Protein AF-A0AAX2MST5-F1 (afdb_monomer)

Secondary structure (DSSP, 8-state):
-B-HHHHHHHHT--HHHHHHHHHTTTTGGGBPPPPTTTPPP-B-HHHHHHHHHHHHHSS---------

Foldseek 3Di:
DAALVRVCVVVVHDSVVSVVCCVVVVQVVQWDDDDPDDDHTDGNVVVVVLVVVCVVVVHNPDDDDDDD

Sequence (68 aa):
MATPAEFAEWEGISRGSVYQKIHHGHLAKYMVKKEKNKGRVSLRYLMYKTDQVRESLGHSNFRVIVGQ

Solvent-accessible surface area (backbone atoms only — not comparable to full-atom values): 4227 Å² total; per-residue (Å²): 121,30,42,54,62,57,47,13,62,76,72,74,47,53,53,66,57,45,52,47,38,34,75,73,48,77,42,46,85,37,45,57,81,68,62,90,93,75,60,76,74,36,32,39,52,70,60,52,53,50,51,55,50,29,67,72,66,73,50,77,95,74,80,92,84,80,90,133

pLDDT: mean 82.57, std 10.0, range [47.94, 92.5]

Mean predicted aligned error: 6.11 Å

Nearest PDB structures (foldseek):
  6kta-assembly1_A  TM=4.420E-01  e=2.183E-01  Halalkalibacterium halodurans C-125
  7b24-assembly1_D  TM=5.158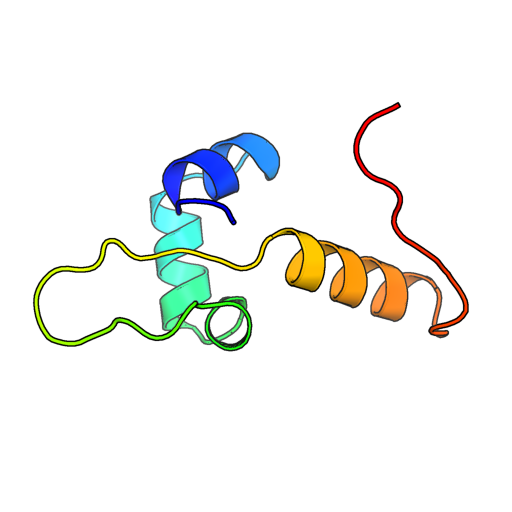E-01  e=5.352E-01  Saccharopolyspora erythraea NRRL 2338
  5y6i-assembly1_B  TM=4.729E-01  e=5.735E-01  Pseudomonas aeruginosa
  7oz3-assembly1_D  TM=4.450E-01  e=8.097E-01  Streptococcus agalactiae
  2rdp-assembly1_A-2  TM=4.398E-01  e=1.312E+00  Geobacillus stearothermophilus

Structure (mmCIF, N/CA/C/O backbone):
data_AF-A0AAX2MST5-F1
#
_entry.id   AF-A0AAX2MST5-F1
#
loop_
_atom_site.group_PDB
_atom_site.id
_atom_site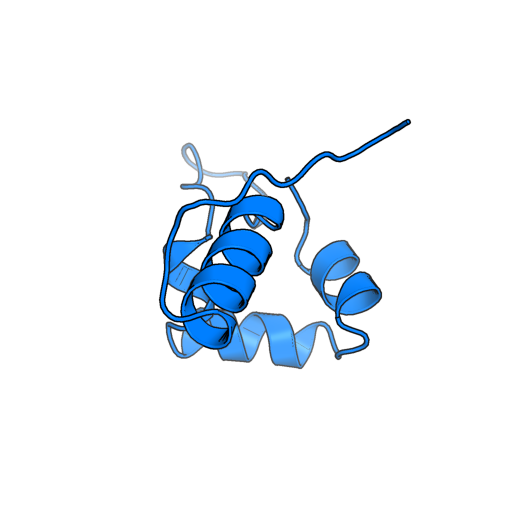.type_symbol
_atom_site.label_atom_id
_atom_site.label_alt_id
_atom_site.label_comp_id
_atom_site.label_asym_id
_atom_site.label_entity_id
_atom_site.label_seq_id
_atom_site.pdbx_PDB_ins_code
_atom_site.Cartn_x
_atom_site.Cartn_y
_atom_site.Cartn_z
_atom_site.occupancy
_atom_site.B_iso_or_equiv
_atom_site.auth_seq_id
_atom_site.auth_comp_id
_atom_site.auth_asym_id
_atom_site.auth_atom_id
_atom_site.pdbx_PDB_model_num
ATOM 1 N N . MET A 1 1 ? -5.722 8.486 -4.383 1.00 81.38 1 MET A N 1
ATOM 2 C CA . MET A 1 1 ? -5.354 8.151 -2.982 1.00 81.38 1 MET A CA 1
ATOM 3 C C . MET A 1 1 ? -6.115 6.890 -2.620 1.00 81.38 1 MET A C 1
ATOM 5 O O . MET A 1 1 ? -7.165 6.700 -3.208 1.00 81.38 1 MET A O 1
ATOM 9 N N . ALA A 1 2 ? -5.603 6.049 -1.725 1.00 84.75 2 ALA A N 1
ATOM 10 C CA . ALA A 1 2 ? -6.250 4.789 -1.355 1.00 84.75 2 ALA A CA 1
ATOM 11 C C . ALA A 1 2 ? -6.444 4.705 0.155 1.00 84.75 2 ALA A C 1
ATOM 13 O O . ALA A 1 2 ? -5.540 5.069 0.917 1.00 84.75 2 ALA A O 1
ATOM 14 N N . THR A 1 3 ? -7.590 4.213 0.601 1.00 88.81 3 THR A N 1
ATOM 15 C CA . THR A 1 3 ? -7.754 3.781 1.990 1.00 88.81 3 THR A CA 1
ATOM 16 C C . THR A 1 3 ? -6.988 2.471 2.236 1.00 88.81 3 THR A C 1
ATOM 18 O O . THR A 1 3 ? -6.689 1.741 1.294 1.00 88.81 3 THR A O 1
ATOM 21 N N . PRO A 1 4 ? -6.667 2.118 3.495 1.00 87.56 4 PRO A N 1
ATOM 22 C CA . PRO A 1 4 ? -6.068 0.827 3.823 1.00 87.56 4 PRO A CA 1
ATOM 23 C C . PRO A 1 4 ? -6.906 -0.375 3.375 1.00 87.56 4 PRO A C 1
ATOM 25 O O . PRO A 1 4 ? -6.343 -1.439 3.159 1.00 87.56 4 PRO A O 1
ATOM 28 N N . ALA A 1 5 ? -8.230 -0.217 3.253 1.00 87.75 5 ALA A N 1
ATOM 29 C CA . ALA A 1 5 ? -9.113 -1.255 2.734 1.00 87.75 5 ALA A CA 1
ATOM 30 C C . ALA A 1 5 ? -8.907 -1.445 1.227 1.00 87.75 5 ALA A C 1
ATOM 32 O O . ALA A 1 5 ? -8.540 -2.537 0.817 1.00 87.75 5 ALA A O 1
ATOM 33 N N . GLU A 1 6 ? -9.003 -0.372 0.439 1.00 88.62 6 GLU A N 1
ATOM 34 C CA . GLU A 1 6 ? -8.745 -0.429 -1.008 1.00 88.62 6 GLU A CA 1
ATOM 35 C C . GLU A 1 6 ? -7.316 -0.904 -1.311 1.00 88.62 6 GLU A C 1
ATOM 37 O O . GLU A 1 6 ? -7.096 -1.714 -2.202 1.00 88.62 6 GLU A O 1
ATOM 42 N N . PHE A 1 7 ? -6.334 -0.452 -0.522 1.00 89.69 7 PHE A N 1
ATOM 43 C CA . PHE A 1 7 ? -4.948 -0.911 -0.634 1.00 89.69 7 PHE A CA 1
ATOM 44 C C . PHE A 1 7 ? -4.835 -2.423 -0.408 1.00 89.69 7 PHE A C 1
ATOM 46 O O . PHE A 1 7 ? -4.108 -3.106 -1.124 1.00 89.69 7 PHE A O 1
ATOM 53 N N . ALA A 1 8 ? -5.535 -2.940 0.605 1.00 91.31 8 ALA A N 1
ATOM 54 C CA . ALA A 1 8 ? -5.555 -4.362 0.913 1.00 91.31 8 ALA A CA 1
ATOM 55 C C . ALA A 1 8 ? -6.167 -5.166 -0.243 1.00 91.31 8 ALA A C 1
ATOM 57 O O . ALA A 1 8 ? -5.604 -6.182 -0.638 1.00 91.31 8 ALA A O 1
ATOM 58 N N . GLU A 1 9 ? -7.268 -4.673 -0.815 1.00 92.50 9 GLU A N 1
ATOM 59 C CA . GLU A 1 9 ? -7.937 -5.300 -1.956 1.00 92.50 9 GLU A CA 1
ATOM 60 C C . GLU A 1 9 ? -7.048 -5.326 -3.205 1.00 92.50 9 GLU A C 1
ATOM 62 O O . GLU A 1 9 ? -6.906 -6.378 -3.822 1.00 92.50 9 GLU A O 1
ATOM 67 N N . TRP A 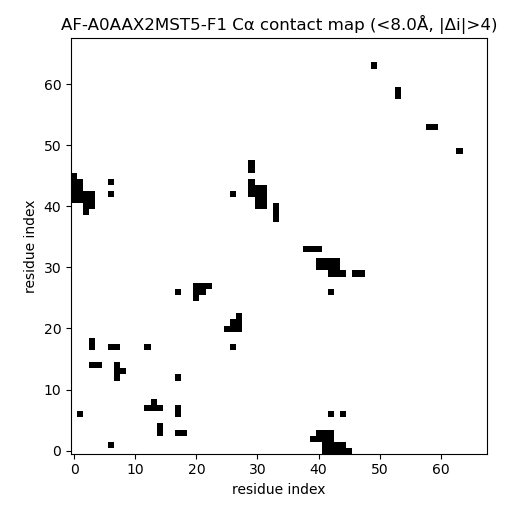1 10 ? -6.389 -4.217 -3.552 1.00 90.38 10 TRP A N 1
ATOM 68 C CA . TRP A 1 10 ? -5.529 -4.152 -4.742 1.00 90.38 10 TRP A CA 1
ATOM 69 C C . TRP A 1 10 ? -4.252 -4.983 -4.625 1.00 90.38 10 TRP A C 1
ATOM 71 O O . TRP A 1 10 ? -3.802 -5.551 -5.616 1.00 90.38 10 TRP A O 1
ATOM 81 N N . GLU A 1 11 ? -3.662 -5.062 -3.431 1.00 88.38 11 GLU A N 1
ATOM 82 C CA . GLU A 1 11 ? -2.484 -5.905 -3.196 1.00 88.38 11 GLU A CA 1
ATOM 83 C C . GLU A 1 11 ? -2.844 -7.368 -2.893 1.00 88.38 11 GLU A C 1
ATOM 85 O O . GLU A 1 11 ? -1.943 -8.195 -2.768 1.00 88.38 11 GLU A O 1
ATOM 90 N N . GLY A 1 12 ? -4.132 -7.705 -2.753 1.00 91.88 12 GLY A N 1
ATOM 91 C CA . GLY A 1 12 ? -4.577 -9.056 -2.399 1.00 91.88 12 GLY A CA 1
ATOM 92 C C . GLY A 1 12 ? -4.138 -9.501 -0.998 1.00 91.88 12 GLY A C 1
ATOM 93 O O . GLY A 1 12 ? -3.929 -10.688 -0.758 1.00 91.88 12 GLY A O 1
ATOM 94 N N . ILE A 1 13 ? -3.964 -8.560 -0.066 1.00 91.31 13 ILE A N 1
ATOM 95 C CA . ILE A 1 13 ? -3.516 -8.826 1.310 1.00 91.31 13 ILE A CA 1
ATOM 96 C C . ILE A 1 13 ? -4.602 -8.491 2.327 1.00 91.31 13 ILE A C 1
ATOM 98 O O . ILE A 1 13 ? -5.578 -7.806 2.040 1.00 91.31 13 ILE A O 1
ATOM 102 N N . SER A 1 14 ? -4.425 -8.939 3.570 1.00 91.56 14 SER A N 1
ATOM 103 C CA . SER A 1 14 ? -5.351 -8.573 4.640 1.00 91.56 14 SER A CA 1
ATOM 104 C C . SER A 1 14 ? -5.169 -7.112 5.070 1.00 91.56 14 SER A C 1
ATOM 106 O O . SER A 1 14 ? -4.053 -6.585 5.114 1.00 91.56 14 SER A O 1
ATOM 108 N N . ARG A 1 15 ? -6.263 -6.470 5.504 1.00 89.81 15 ARG A N 1
ATOM 109 C CA . ARG A 1 15 ? -6.222 -5.132 6.128 1.00 89.81 15 ARG A CA 1
ATOM 110 C C . ARG A 1 15 ? -5.248 -5.082 7.312 1.00 89.81 15 ARG A C 1
ATOM 112 O O . ARG A 1 15 ? -4.534 -4.097 7.474 1.00 89.81 15 ARG A O 1
ATOM 119 N N . GLY A 1 16 ? -5.181 -6.152 8.110 1.00 90.06 16 GLY A N 1
ATOM 120 C CA . GLY A 1 16 ? -4.244 -6.273 9.231 1.00 90.06 16 GLY A CA 1
ATOM 121 C C . GLY A 1 16 ? -2.785 -6.209 8.779 1.00 90.06 16 GLY A C 1
ATOM 122 O O . GLY A 1 16 ? -1.997 -5.461 9.353 1.00 90.06 16 GLY A O 1
ATOM 123 N N . SER A 1 17 ? -2.447 -6.891 7.683 1.00 89.31 17 SER A N 1
ATOM 124 C CA . SER A 1 17 ? -1.109 -6.844 7.085 1.00 89.31 17 SER A CA 1
ATOM 125 C C . SER A 1 17 ? -0.746 -5.448 6.572 1.00 89.31 17 SER A C 1
ATOM 127 O O . SER A 1 17 ? 0.411 -5.044 6.686 1.00 89.31 17 SER A O 1
ATOM 129 N N . VAL A 1 18 ? -1.715 -4.678 6.058 1.00 89.19 18 VAL A N 1
ATOM 130 C CA . VAL A 1 18 ? -1.501 -3.264 5.694 1.00 89.19 18 VAL A CA 1
ATOM 131 C C . VAL A 1 18 ? -1.138 -2.441 6.928 1.00 89.19 18 VAL A C 1
ATOM 133 O O . VAL A 1 18 ? -0.138 -1.726 6.913 1.00 89.19 18 VAL A O 1
ATOM 136 N N . TYR A 1 19 ? -1.897 -2.574 8.020 1.00 89.44 19 TYR A N 1
ATOM 137 C CA . TYR A 1 19 ? -1.603 -1.869 9.273 1.00 89.44 19 TYR A CA 1
ATOM 138 C C . TYR A 1 19 ? -0.262 -2.277 9.883 1.00 89.44 19 TYR A C 1
ATOM 140 O O . TYR A 1 19 ? 0.476 -1.408 10.345 1.00 89.44 19 TYR A O 1
ATOM 148 N N . GLN A 1 20 ? 0.104 -3.559 9.825 1.00 90.25 20 GLN A N 1
ATOM 149 C CA . GLN A 1 20 ? 1.432 -4.011 10.236 1.00 90.25 20 GLN A CA 1
ATOM 150 C C . GLN A 1 20 ? 2.516 -3.357 9.374 1.00 90.25 20 GLN A C 1
ATOM 152 O O . GLN A 1 20 ? 3.411 -2.716 9.910 1.00 90.25 20 GLN A O 1
ATOM 157 N N . LYS A 1 21 ? 2.419 -3.402 8.042 1.00 88.19 21 LYS A N 1
ATOM 158 C CA . LYS A 1 21 ? 3.399 -2.749 7.151 1.00 88.19 21 LYS A CA 1
ATOM 159 C C . LYS A 1 21 ? 3.496 -1.232 7.371 1.00 88.19 21 LYS A C 1
ATOM 161 O O . LYS A 1 21 ? 4.568 -0.660 7.182 1.00 88.19 21 LYS A O 1
ATOM 166 N N . ILE A 1 22 ? 2.408 -0.578 7.780 1.00 87.50 22 ILE A N 1
ATOM 167 C CA . ILE A 1 22 ? 2.430 0.824 8.220 1.00 87.50 22 ILE A CA 1
ATOM 168 C C . ILE A 1 22 ? 3.230 0.967 9.520 1.00 87.50 22 ILE A C 1
ATOM 170 O O . ILE A 1 22 ? 4.130 1.800 9.585 1.00 87.50 22 ILE A O 1
ATOM 174 N N . HIS A 1 23 ? 2.936 0.146 10.530 1.00 86.06 23 HIS A N 1
ATOM 175 C CA . HIS A 1 23 ? 3.595 0.188 11.838 1.00 86.06 23 HIS A CA 1
ATOM 176 C C . HIS A 1 23 ? 5.096 -0.140 11.760 1.00 86.06 23 HIS A C 1
ATOM 178 O O . HIS A 1 23 ? 5.905 0.482 12.438 1.00 86.06 23 HIS A O 1
ATOM 184 N N . HIS A 1 24 ? 5.478 -1.067 10.882 1.00 87.56 24 HIS A N 1
ATOM 185 C CA . HIS A 1 24 ? 6.869 -1.422 10.586 1.00 87.56 24 HIS A CA 1
ATOM 186 C C . HIS A 1 24 ? 7.589 -0.385 9.696 1.00 87.56 24 HIS A C 1
ATOM 188 O O . HIS A 1 24 ? 8.743 -0.580 9.334 1.00 87.56 24 HIS A O 1
ATOM 194 N N . GLY A 1 25 ? 6.930 0.713 9.312 1.00 83.00 25 GLY A N 1
ATOM 195 C CA . GLY A 1 25 ? 7.543 1.817 8.568 1.00 83.00 25 GLY A CA 1
ATOM 196 C C . GLY A 1 25 ? 7.591 1.640 7.047 1.00 83.00 25 GLY A C 1
ATOM 197 O O . GLY A 1 25 ? 7.780 2.624 6.335 1.00 83.00 25 GLY A O 1
ATOM 198 N N . HIS A 1 26 ? 7.330 0.440 6.521 1.00 84.56 26 HIS A N 1
ATOM 199 C CA . HIS A 1 26 ? 7.389 0.156 5.079 1.00 84.56 26 HIS A CA 1
ATOM 200 C C . HIS A 1 26 ? 6.382 0.984 4.270 1.00 84.56 26 HIS A C 1
ATOM 202 O O . HIS A 1 26 ? 6.685 1.446 3.173 1.00 84.56 26 HIS A O 1
ATOM 208 N N . LEU A 1 27 ? 5.179 1.193 4.815 1.00 85.31 27 LEU A N 1
ATOM 209 C CA . LEU A 1 27 ? 4.143 2.011 4.173 1.00 85.31 27 LEU A CA 1
ATOM 210 C C . LEU A 1 27 ? 4.035 3.430 4.745 1.00 85.31 27 LEU A C 1
ATOM 212 O O . LEU A 1 27 ? 3.303 4.255 4.194 1.00 85.31 27 LEU A O 1
ATOM 216 N N . ALA A 1 28 ? 4.786 3.747 5.805 1.00 82.94 28 ALA A N 1
ATOM 217 C CA . ALA A 1 28 ? 4.726 5.046 6.474 1.00 82.94 28 ALA A CA 1
ATOM 218 C C . ALA A 1 28 ? 5.131 6.205 5.545 1.00 82.94 28 ALA A C 1
ATOM 220 O O . ALA A 1 28 ? 4.497 7.259 5.567 1.00 82.94 28 ALA A O 1
ATOM 221 N N . LYS A 1 29 ? 6.111 5.983 4.653 1.00 86.31 29 LYS A N 1
ATOM 222 C CA . LYS A 1 29 ? 6.550 6.942 3.615 1.00 86.31 29 LYS A CA 1
ATOM 223 C C . LYS A 1 29 ? 5.415 7.381 2.679 1.00 86.31 29 LYS A C 1
ATOM 225 O O . LYS A 1 29 ? 5.440 8.496 2.163 1.00 86.31 29 LYS A O 1
ATOM 230 N N . TYR A 1 30 ? 4.421 6.521 2.457 1.00 88.31 30 TYR A N 1
ATOM 231 C CA . TYR A 1 30 ? 3.312 6.776 1.532 1.00 88.31 30 TYR A CA 1
ATOM 232 C C . TYR A 1 30 ? 2.056 7.292 2.233 1.00 88.31 30 TYR A C 1
ATOM 234 O O . TYR A 1 30 ? 1.055 7.566 1.565 1.00 88.31 30 TYR A O 1
ATOM 242 N N . MET A 1 31 ? 2.076 7.426 3.560 1.00 85.88 31 MET A N 1
ATOM 243 C CA . MET A 1 31 ? 0.939 7.949 4.304 1.00 85.88 31 MET A CA 1
ATOM 244 C C . MET A 1 31 ? 0.727 9.431 4.007 1.00 85.88 31 MET A C 1
ATOM 246 O O . MET A 1 31 ? 1.648 10.247 4.023 1.00 85.88 31 MET A O 1
ATOM 250 N N . VAL A 1 32 ? -0.529 9.797 3.778 1.00 82.88 32 VAL A N 1
ATOM 251 C CA . VAL A 1 32 ? -0.937 11.199 3.724 1.00 82.88 32 VAL A CA 1
ATOM 252 C C . VAL A 1 32 ? -1.011 11.718 5.161 1.00 82.88 32 VAL A C 1
ATOM 254 O O . VAL A 1 32 ? -1.680 11.113 6.003 1.00 82.88 32 VAL A O 1
ATOM 257 N N . LYS A 1 33 ? -0.308 12.823 5.456 1.00 71.75 33 LYS A N 1
ATOM 258 C CA . LYS A 1 33 ? -0.370 13.473 6.774 1.00 71.75 33 LYS A CA 1
ATOM 259 C C . LYS A 1 33 ? -1.826 13.794 7.109 1.00 71.75 33 LYS A C 1
ATO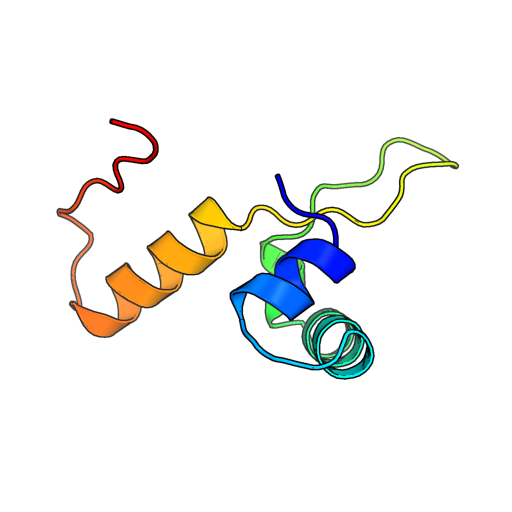M 261 O O . LYS A 1 33 ? -2.532 14.390 6.300 1.00 71.75 33 LYS A O 1
ATOM 266 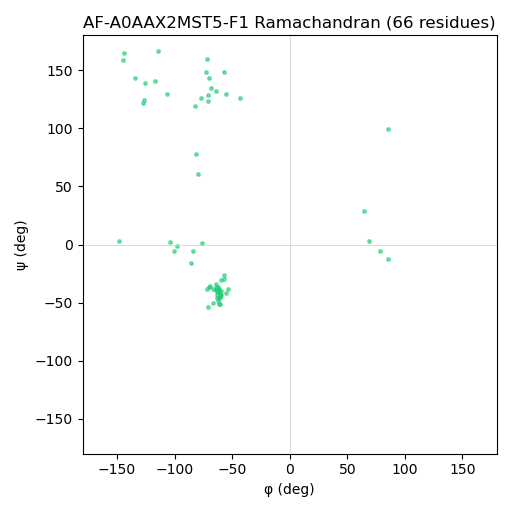N N . LYS A 1 34 ? -2.261 13.399 8.306 1.00 67.81 34 LYS A N 1
ATOM 267 C CA . LYS A 1 34 ? -3.588 13.753 8.809 1.00 67.81 34 LYS A CA 1
ATOM 268 C C . LYS A 1 34 ? -3.607 15.240 9.145 1.00 67.81 34 LYS A C 1
ATOM 270 O O . LYS A 1 34 ? -2.814 15.688 9.970 1.00 67.81 34 LYS A O 1
ATOM 275 N N . GLU A 1 35 ? -4.531 15.980 8.550 1.00 61.16 35 GLU A N 1
ATOM 276 C CA . GLU A 1 35 ? -4.914 17.284 9.080 1.00 61.16 35 GLU A CA 1
ATOM 277 C C . GLU A 1 35 ? -5.690 17.079 10.394 1.00 61.16 35 GLU A C 1
ATOM 279 O O . GLU A 1 35 ? -6.365 16.057 10.577 1.00 61.16 35 GLU A O 1
ATOM 284 N N . LYS A 1 36 ? -5.482 17.986 11.355 1.00 52.94 36 LYS A N 1
ATOM 285 C CA . LYS A 1 36 ? -5.791 17.805 12.782 1.00 52.94 36 LYS A CA 1
ATOM 286 C C . LYS A 1 36 ? -7.158 17.135 13.033 1.00 52.94 36 LYS A C 1
ATOM 288 O O . LYS A 1 36 ? -8.210 17.612 12.630 1.00 52.94 36 LYS A O 1
ATOM 293 N N . ASN A 1 37 ? -7.101 16.054 13.812 1.00 54.97 37 ASN A N 1
ATOM 294 C CA . ASN A 1 37 ? -8.169 15.447 14.612 1.00 54.97 37 ASN A CA 1
ATOM 295 C C . ASN A 1 37 ? -9.268 14.554 14.009 1.00 54.97 37 ASN A C 1
ATOM 297 O O . ASN A 1 37 ? -9.976 13.966 14.818 1.00 54.97 37 ASN A O 1
ATOM 301 N N . LYS A 1 38 ? -9.417 14.326 12.692 1.00 56.28 38 LYS A N 1
ATOM 302 C CA . LYS A 1 38 ? -10.488 13.402 12.207 1.00 56.28 38 LYS A CA 1
ATOM 303 C C . LYS A 1 38 ? -10.216 12.599 10.922 1.00 56.28 38 LYS A C 1
ATOM 305 O O . LYS A 1 38 ? -11.078 11.841 10.485 1.00 56.28 38 LYS A O 1
ATOM 310 N N . GLY A 1 39 ? -9.030 12.702 10.318 1.00 61.34 39 GLY A N 1
ATOM 311 C CA . GLY A 1 39 ? -8.734 12.018 9.051 1.00 61.34 39 GLY A CA 1
ATOM 312 C C . GLY A 1 39 ? -8.584 10.494 9.176 1.00 61.34 39 GLY A C 1
ATOM 313 O O . GLY A 1 39 ? -7.784 10.001 9.985 1.00 61.34 39 GLY A O 1
ATOM 314 N N . ARG A 1 40 ? -9.306 9.736 8.334 1.00 71.25 40 ARG A N 1
ATOM 315 C CA . ARG A 1 40 ? -8.997 8.320 8.056 1.00 71.25 40 ARG A CA 1
ATOM 316 C C . ARG A 1 40 ? -7.559 8.214 7.529 1.00 71.25 40 ARG A C 1
ATOM 318 O O . ARG A 1 40 ? -7.042 9.148 6.922 1.00 71.25 40 ARG A O 1
ATOM 325 N N . VAL A 1 41 ? -6.886 7.098 7.814 1.00 76.00 41 VAL A N 1
ATOM 326 C CA . VAL A 1 41 ? -5.567 6.827 7.221 1.00 76.00 41 VAL A CA 1
ATOM 327 C C . VAL A 1 41 ? -5.755 6.691 5.713 1.00 76.00 41 VAL A C 1
ATOM 329 O O . VAL A 1 41 ? -6.644 5.961 5.288 1.00 76.00 41 VAL A O 1
ATOM 332 N N . SER A 1 42 ? -4.920 7.376 4.938 1.00 82.75 42 SER A N 1
ATOM 333 C CA . SER A 1 42 ? -4.906 7.299 3.478 1.00 82.75 42 SER A CA 1
ATOM 334 C C . SER A 1 42 ? -3.472 7.155 2.988 1.00 82.75 42 SER A C 1
ATOM 336 O O . SER A 1 42 ? -2.547 7.747 3.548 1.00 82.75 42 SER A O 1
ATOM 338 N N . LEU A 1 43 ? -3.295 6.373 1.931 1.00 86.69 43 LEU A N 1
ATOM 339 C CA . LEU A 1 43 ? -2.014 6.022 1.330 1.00 86.69 43 LEU A CA 1
ATOM 340 C C . LEU A 1 43 ? -1.939 6.559 -0.106 1.00 86.69 43 LEU A C 1
ATOM 342 O O . LEU A 1 43 ? -2.90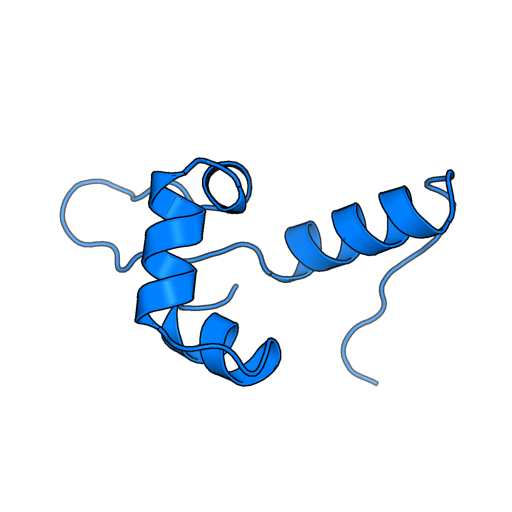8 6.520 -0.876 1.00 86.69 43 LEU A O 1
ATOM 346 N N . ARG A 1 44 ? -0.766 7.05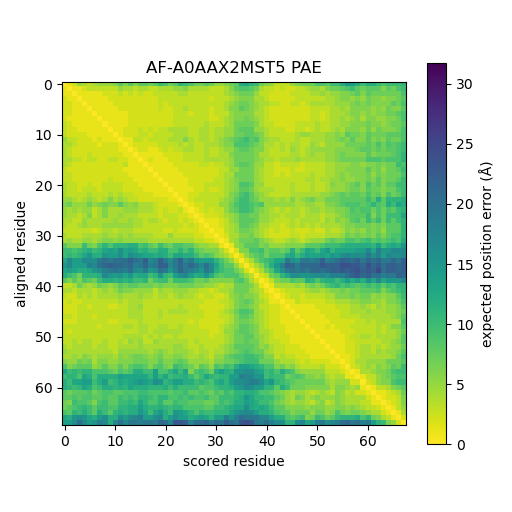4 -0.501 1.00 88.88 44 ARG A N 1
ATOM 347 C CA . ARG A 1 44 ? -0.451 7.434 -1.885 1.00 88.88 44 ARG A CA 1
ATOM 348 C C . ARG A 1 44 ? -0.059 6.192 -2.688 1.00 88.88 44 ARG A C 1
ATOM 350 O O . ARG A 1 44 ? 1.115 5.968 -2.958 1.00 88.88 44 ARG A O 1
ATOM 357 N N . TYR A 1 45 ? -1.055 5.405 -3.089 1.00 87.44 45 TYR A N 1
ATOM 358 C CA . TYR A 1 45 ? -0.844 4.136 -3.798 1.00 87.44 45 TYR A CA 1
ATOM 359 C C . TYR A 1 45 ? -0.001 4.253 -5.077 1.00 87.44 45 TYR A C 1
ATOM 361 O O . TYR A 1 45 ? 0.906 3.459 -5.291 1.00 87.44 45 TYR A O 1
ATOM 369 N N . LEU A 1 46 ? -0.229 5.290 -5.891 1.00 86.62 46 LEU A N 1
ATOM 370 C CA . LEU A 1 46 ? 0.565 5.499 -7.107 1.00 86.62 46 LEU A CA 1
ATOM 371 C C . LEU A 1 46 ? 2.049 5.704 -6.800 1.00 86.62 46 LEU A C 1
ATOM 373 O O . LEU A 1 46 ? 2.899 5.179 -7.501 1.00 86.62 46 LEU A O 1
ATOM 377 N N . MET A 1 47 ? 2.365 6.421 -5.721 1.00 87.00 47 MET A N 1
ATOM 378 C CA . MET A 1 47 ? 3.749 6.622 -5.299 1.00 87.00 47 MET A CA 1
ATOM 379 C C . MET A 1 47 ? 4.384 5.304 -4.842 1.00 87.00 47 MET A C 1
ATOM 381 O O . MET A 1 47 ? 5.541 5.063 -5.165 1.00 87.00 47 MET A O 1
ATOM 385 N N . TYR A 1 48 ? 3.620 4.445 -4.158 1.00 88.94 48 TYR A N 1
ATOM 386 C CA . TYR A 1 48 ? 4.057 3.100 -3.783 1.00 88.94 48 TYR A CA 1
ATOM 387 C C . TYR A 1 48 ? 4.383 2.242 -5.014 1.00 88.94 48 TYR A C 1
ATOM 389 O O . TYR A 1 48 ? 5.485 1.708 -5.107 1.00 88.94 48 TYR A O 1
ATOM 397 N N . LYS A 1 49 ? 3.478 2.166 -5.998 1.00 88.06 49 LYS A N 1
ATOM 398 C CA . LYS A 1 49 ? 3.728 1.400 -7.230 1.00 88.06 49 LYS A CA 1
ATOM 399 C C . LYS A 1 49 ? 4.878 1.970 -8.052 1.00 88.06 49 LYS A C 1
ATOM 401 O O . LYS A 1 49 ? 5.685 1.203 -8.561 1.00 88.06 49 LYS A O 1
ATOM 406 N N . THR A 1 50 ? 5.001 3.292 -8.136 1.00 87.00 50 THR A N 1
ATOM 407 C CA . THR A 1 50 ? 6.146 3.920 -8.799 1.00 87.00 50 THR A CA 1
ATO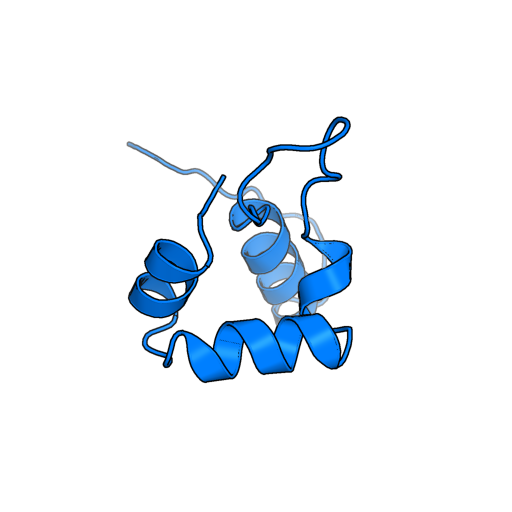M 408 C C . THR A 1 50 ? 7.462 3.540 -8.117 1.00 87.00 50 THR A C 1
ATOM 410 O O . THR A 1 50 ? 8.394 3.177 -8.818 1.00 87.00 50 THR A O 1
ATOM 413 N N . ASP A 1 51 ? 7.568 3.565 -6.785 1.00 87.75 51 ASP A N 1
ATOM 414 C CA . ASP A 1 51 ? 8.804 3.145 -6.094 1.00 87.75 51 ASP A CA 1
ATOM 415 C C . ASP A 1 51 ? 9.133 1.672 -6.402 1.00 87.75 51 ASP A C 1
ATOM 417 O O . ASP A 1 51 ? 10.251 1.369 -6.799 1.00 87.75 51 ASP A O 1
ATOM 421 N N . GLN A 1 52 ? 8.137 0.781 -6.363 1.00 86.81 52 GLN A N 1
ATOM 422 C CA . GLN A 1 52 ? 8.324 -0.644 -6.674 1.00 86.81 52 GLN A CA 1
ATOM 423 C C . GLN A 1 52 ? 8.809 -0.890 -8.111 1.00 86.81 52 GLN A C 1
ATOM 425 O O . GLN A 1 52 ? 9.678 -1.732 -8.348 1.00 86.81 52 GLN A O 1
ATOM 430 N N . VAL A 1 53 ? 8.276 -0.140 -9.079 1.00 87.06 53 VAL A N 1
ATOM 431 C CA . VAL A 1 53 ? 8.715 -0.217 -10.479 1.00 87.06 53 VAL A CA 1
ATOM 432 C C . VAL A 1 53 ? 10.119 0.378 -10.643 1.00 87.06 53 VAL A C 1
ATOM 434 O O . VAL A 1 53 ? 10.922 -0.183 -11.384 1.00 87.06 53 VAL A O 1
ATOM 437 N N . ARG A 1 54 ? 10.465 1.453 -9.916 1.00 87.38 54 ARG A N 1
ATOM 438 C CA . ARG A 1 54 ? 11.838 2.002 -9.888 1.00 87.38 54 ARG A CA 1
ATOM 439 C C . ARG A 1 54 ? 12.838 0.993 -9.341 1.00 87.38 54 ARG A C 1
ATOM 441 O O . ARG A 1 54 ? 13.895 0.828 -9.940 1.00 87.38 54 ARG A O 1
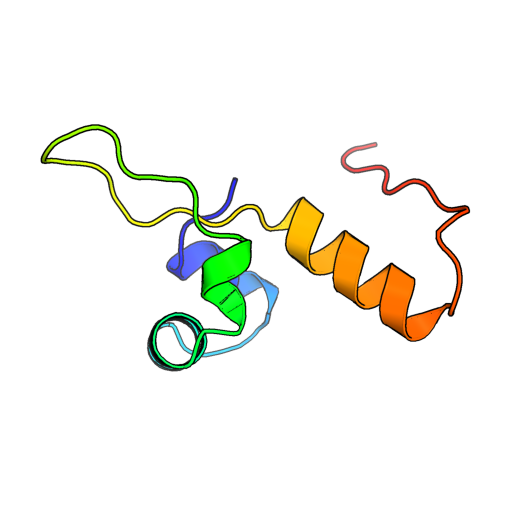ATOM 448 N N . GLU A 1 55 ? 12.508 0.337 -8.232 1.00 86.31 55 GLU A N 1
ATOM 449 C CA . GLU A 1 55 ? 13.353 -0.692 -7.620 1.00 86.31 55 GLU A CA 1
ATOM 450 C C . GLU A 1 55 ? 13.535 -1.891 -8.557 1.00 86.31 55 GLU A C 1
ATOM 452 O O . GLU A 1 55 ? 14.649 -2.383 -8.706 1.00 86.31 55 GLU A O 1
ATOM 457 N N . SER A 1 56 ? 12.473 -2.315 -9.249 1.00 85.56 56 SER A N 1
ATOM 458 C CA . SER A 1 56 ? 12.536 -3.457 -10.173 1.00 85.56 56 SER A CA 1
ATOM 459 C C . SER A 1 56 ? 13.300 -3.155 -11.466 1.00 85.56 56 SER A C 1
ATOM 461 O O . SER A 1 56 ? 14.014 -4.017 -11.968 1.00 85.56 56 SER A O 1
ATOM 463 N N . LEU A 1 57 ? 13.149 -1.951 -12.028 1.00 85.06 57 LEU A N 1
ATOM 464 C CA . LEU A 1 57 ? 13.806 -1.559 -13.284 1.00 85.06 57 LEU A CA 1
ATOM 465 C C . LEU A 1 57 ? 15.230 -1.023 -13.080 1.00 85.06 57 LEU A C 1
ATOM 467 O O . LEU A 1 57 ? 15.972 -0.873 -14.047 1.00 85.06 57 LEU A O 1
ATOM 471 N N . GLY A 1 58 ? 15.605 -0.660 -11.850 1.00 87.25 58 GLY A N 1
ATOM 472 C CA . GLY A 1 58 ? 16.900 -0.046 -11.541 1.00 87.25 58 GLY A CA 1
ATOM 473 C C . GLY A 1 58 ? 17.076 1.379 -12.086 1.00 87.25 58 GLY A C 1
ATOM 474 O O . GLY A 1 58 ? 18.136 1.978 -11.917 1.00 87.25 58 GLY A O 1
ATOM 475 N N . HIS A 1 59 ? 16.053 1.957 -12.724 1.00 81.94 59 HIS A N 1
ATOM 476 C CA . HIS A 1 59 ? 16.077 3.322 -13.246 1.00 81.94 59 HIS A CA 1
ATOM 477 C C . HIS A 1 59 ? 14.719 4.021 -13.119 1.00 81.94 59 HIS A C 1
ATOM 479 O O . HIS A 1 59 ? 13.673 3.407 -12.930 1.00 81.94 59 HIS A O 1
ATOM 485 N N . SER A 1 60 ? 14.721 5.349 -13.270 1.00 79.19 60 SER A N 1
ATOM 486 C CA . SER A 1 60 ? 13.527 6.195 -13.079 1.00 79.19 60 SER A CA 1
ATOM 487 C C . SER A 1 60 ? 12.870 6.685 -14.372 1.00 79.19 60 SER A C 1
ATOM 489 O O . SER A 1 60 ? 11.904 7.439 -14.308 1.00 79.19 60 SER A O 1
ATOM 491 N N . ASN A 1 61 ? 13.381 6.277 -15.535 1.00 82.81 61 ASN A N 1
ATOM 492 C CA . ASN A 1 61 ? 12.900 6.723 -16.845 1.00 82.81 61 ASN A CA 1
ATOM 493 C C . ASN A 1 61 ? 11.626 5.986 -17.285 1.00 82.81 61 ASN A C 1
ATOM 495 O O . ASN A 1 61 ? 11.615 5.297 -18.299 1.00 82.81 61 ASN A O 1
ATOM 499 N N . PHE A 1 62 ? 10.552 6.102 -16.511 1.00 81.75 62 PHE A N 1
ATOM 500 C CA . PHE A 1 62 ? 9.240 5.585 -16.890 1.00 81.75 62 PHE A CA 1
ATOM 501 C C . PHE A 1 62 ? 8.133 6.501 -16.377 1.00 81.75 62 PHE A C 1
ATOM 503 O O . PHE A 1 62 ? 8.315 7.281 -15.440 1.00 81.75 62 PHE A O 1
ATOM 510 N N . ARG A 1 63 ? 6.959 6.399 -16.998 1.00 80.00 63 ARG A N 1
ATOM 511 C CA . ARG A 1 63 ? 5.780 7.176 -16.626 1.00 80.00 63 ARG A CA 1
ATOM 512 C C . ARG A 1 63 ? 4.618 6.225 -16.381 1.00 80.00 63 ARG A C 1
ATOM 514 O O . ARG A 1 63 ? 4.276 5.436 -17.252 1.00 80.00 63 ARG A O 1
ATOM 521 N N . VAL A 1 64 ? 4.023 6.304 -15.194 1.00 78.06 64 VAL A N 1
ATOM 522 C CA . VAL A 1 64 ? 2.816 5.540 -14.854 1.00 78.06 64 VAL A CA 1
ATOM 523 C C . VAL A 1 64 ? 1.607 6.298 -15.402 1.00 78.06 64 VAL A C 1
ATOM 525 O O . VAL A 1 64 ? 1.381 7.448 -15.023 1.00 78.06 64 VAL A O 1
ATOM 528 N N . ILE A 1 65 ? 0.859 5.671 -16.309 1.00 79.00 65 ILE A N 1
ATOM 529 C CA . ILE A 1 65 ? -0.377 6.202 -16.898 1.00 79.00 65 ILE A CA 1
ATOM 530 C C . ILE A 1 65 ? -1.544 5.426 -16.280 1.00 79.00 65 ILE A C 1
ATOM 532 O O . ILE A 1 65 ? -1.504 4.199 -16.232 1.00 79.00 65 ILE A O 1
ATOM 536 N N . VAL A 1 66 ? -2.553 6.129 -15.763 1.00 73.44 66 VAL A N 1
ATOM 537 C CA . VAL A 1 66 ? -3.716 5.530 -15.088 1.00 73.44 66 VAL A CA 1
ATOM 538 C C . VAL A 1 66 ? -4.983 6.084 -15.727 1.00 73.44 66 VAL A C 1
ATOM 540 O O . VAL A 1 66 ? -5.179 7.295 -15.697 1.00 73.44 66 VAL A O 1
ATOM 543 N N . GLY A 1 67 ? -5.830 5.199 -16.257 1.00 67.94 67 GLY A N 1
ATOM 544 C CA . GLY A 1 67 ? -7.095 5.550 -16.909 1.00 67.94 67 GLY A CA 1
ATOM 545 C C . GLY A 1 67 ? -6.923 5.905 -18.385 1.00 67.94 67 GLY A C 1
ATOM 546 O O . GLY A 1 67 ? -6.552 7.032 -18.711 1.00 67.94 67 GLY A O 1
ATOM 547 N N . GLN A 1 68 ? -7.214 4.938 -19.255 1.00 47.94 68 GLN A N 1
ATOM 548 C CA . GLN A 1 68 ? -7.487 5.155 -20.673 1.00 47.94 68 GLN A CA 1
ATOM 549 C C . GLN A 1 68 ? -8.929 4.746 -20.954 1.00 47.94 68 GLN A C 1
ATOM 551 O O . GLN A 1 68 ? -9.376 3.771 -20.304 1.00 47.94 68 GLN A O 1
#

Organism: Klebsiella pneumoniae (NCBI:txid573)

Radius of gyration: 13.1 Å; Cα contacts (8 Å, |Δi|>4): 57; chains: 1; bounding box: 27×27×35 Å